Protein AF-A0A6V8NKE4-F1 (afdb_monomer_lite)

Sequence (80 aa):
MARTTKVIGFSLPPDIYNQVVDLAKDEGKSKSELFRDMVRVYQEYIEEQRWAKIYKWGAETARRLGIKSEEDLDKFLNEA

Structure (mmCIF, N/CA/C/O backbone):
data_AF-A0A6V8NKE4-F1
#
_entry.id   AF-A0A6V8NKE4-F1
#
loop_
_atom_site.group_PDB
_atom_site.id
_atom_site.type_symbol
_atom_site.label_atom_id
_atom_site.label_alt_id
_atom_site.label_comp_id
_atom_site.label_asym_id
_atom_site.label_entity_id
_atom_site.label_seq_id
_atom_site.pdbx_PDB_ins_code
_atom_site.Cartn_x
_atom_site.Cartn_y
_atom_site.Cartn_z
_atom_site.occupancy
_atom_site.B_iso_or_equiv
_atom_site.auth_seq_id
_atom_site.auth_comp_id
_atom_site.auth_asym_id
_atom_site.auth_atom_id
_atom_site.pdbx_PDB_model_num
ATOM 1 N N . MET A 1 1 ? 26.048 18.854 -5.522 1.00 60.19 1 MET A N 1
ATOM 2 C CA . MET A 1 1 ? 24.885 18.319 -4.778 1.00 60.19 1 MET A CA 1
ATOM 3 C C . MET A 1 1 ? 25.051 16.813 -4.649 1.00 60.19 1 MET A C 1
ATOM 5 O O . MET A 1 1 ? 25.345 16.174 -5.652 1.00 60.19 1 MET A O 1
ATOM 9 N N . ALA A 1 2 ? 24.950 16.257 -3.440 1.00 68.50 2 ALA A N 1
ATOM 10 C CA . ALA A 1 2 ? 25.014 14.809 -3.236 1.00 68.50 2 ALA A CA 1
ATOM 11 C C . ALA A 1 2 ? 23.738 14.140 -3.783 1.00 68.50 2 ALA A C 1
ATOM 13 O O . ALA A 1 2 ? 22.656 14.720 -3.695 1.00 68.50 2 ALA A O 1
ATOM 14 N N . ARG A 1 3 ? 23.850 12.935 -4.357 1.00 67.62 3 ARG A N 1
ATOM 15 C CA . ARG A 1 3 ? 22.672 12.139 -4.744 1.00 67.62 3 ARG A CA 1
ATOM 16 C C . ARG A 1 3 ? 21.823 11.844 -3.501 1.00 67.62 3 ARG A C 1
ATOM 18 O O . ARG A 1 3 ? 22.353 11.388 -2.495 1.00 67.62 3 ARG A O 1
ATOM 25 N N . THR A 1 4 ? 20.511 12.046 -3.599 1.00 86.31 4 THR A N 1
ATOM 26 C CA . THR A 1 4 ? 19.529 11.761 -2.533 1.00 86.31 4 THR A CA 1
ATOM 27 C C . THR A 1 4 ? 18.910 10.362 -2.636 1.00 86.31 4 THR A C 1
ATOM 29 O O . THR A 1 4 ? 18.018 10.023 -1.864 1.00 86.31 4 THR A O 1
ATOM 32 N N . THR A 1 5 ? 19.365 9.531 -3.579 1.00 86.69 5 THR A N 1
ATOM 33 C CA . THR A 1 5 ? 18.792 8.208 -3.860 1.00 86.69 5 THR A CA 1
ATOM 34 C C . THR A 1 5 ? 19.781 7.081 -3.571 1.00 86.69 5 THR A C 1
ATOM 36 O O . THR A 1 5 ? 20.986 7.213 -3.793 1.00 86.69 5 THR A O 1
ATOM 39 N N . LYS A 1 6 ? 19.256 5.947 -3.091 1.00 90.00 6 LYS A N 1
ATOM 40 C CA . LYS A 1 6 ? 19.986 4.679 -2.944 1.00 90.00 6 LYS A CA 1
ATOM 41 C C . LYS A 1 6 ? 19.435 3.657 -3.938 1.00 90.00 6 LYS A C 1
ATOM 43 O O . LYS A 1 6 ? 18.233 3.631 -4.189 1.00 90.00 6 LYS A O 1
ATOM 48 N N . VAL A 1 7 ? 20.315 2.838 -4.511 1.00 91.38 7 VAL A N 1
ATOM 49 C CA . VAL A 1 7 ? 19.936 1.784 -5.464 1.00 91.38 7 VAL A CA 1
ATOM 50 C C . VAL A 1 7 ? 19.465 0.551 -4.697 1.00 91.38 7 VAL A C 1
ATOM 52 O O . VAL A 1 7 ? 20.108 0.143 -3.733 1.00 91.38 7 VAL A O 1
ATOM 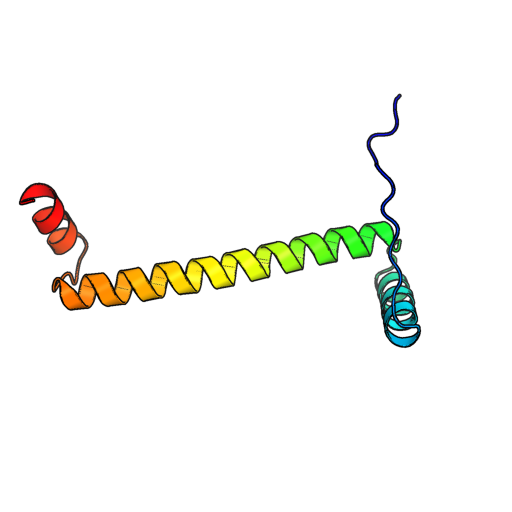55 N N . ILE A 1 8 ? 18.363 -0.042 -5.149 1.00 90.38 8 ILE A N 1
ATOM 56 C CA . ILE A 1 8 ? 17.845 -1.327 -4.674 1.00 90.38 8 ILE A CA 1
ATOM 57 C C . ILE A 1 8 ? 17.810 -2.264 -5.885 1.00 90.38 8 ILE A C 1
ATOM 59 O O . ILE A 1 8 ? 17.313 -1.873 -6.940 1.00 90.38 8 ILE A O 1
ATOM 63 N N . GLY A 1 9 ? 18.358 -3.472 -5.743 1.00 92.75 9 GLY A N 1
ATOM 64 C CA . GLY A 1 9 ? 18.323 -4.517 -6.768 1.00 92.75 9 GLY A CA 1
ATOM 65 C C . GLY A 1 9 ? 17.604 -5.757 -6.247 1.00 92.75 9 GLY A C 1
ATOM 66 O O . GLY A 1 9 ? 17.852 -6.181 -5.121 1.00 92.75 9 GLY A O 1
ATOM 67 N N . PHE A 1 10 ? 16.714 -6.322 -7.058 1.00 93.06 10 PHE A N 1
ATOM 68 C CA . PHE A 1 10 ? 16.015 -7.576 -6.785 1.00 93.06 10 PHE A CA 1
ATOM 69 C C . PHE A 1 10 ? 15.686 -8.276 -8.104 1.00 93.06 10 PHE A C 1
ATOM 71 O O . PHE A 1 10 ? 15.619 -7.640 -9.158 1.00 93.06 10 PHE A O 1
ATOM 78 N N . SER A 1 11 ? 15.491 -9.589 -8.038 1.00 95.50 11 SER A N 1
ATOM 79 C CA . SER A 1 11 ? 15.100 -10.398 -9.190 1.00 95.50 11 SER A CA 1
ATOM 80 C C . SER A 1 11 ? 13.582 -10.521 -9.264 1.00 95.50 11 SER A C 1
ATOM 82 O O . SER A 1 11 ? 12.912 -10.610 -8.236 1.00 95.50 11 SER A O 1
ATOM 84 N N . LEU A 1 12 ? 13.054 -10.568 -10.484 1.00 95.19 12 LEU A N 1
ATOM 85 C CA . LEU A 1 12 ? 11.650 -10.846 -10.767 1.00 95.19 12 LEU A CA 1
ATOM 86 C C . LEU A 1 12 ? 11.545 -12.064 -11.688 1.00 95.19 12 LEU A C 1
ATOM 88 O O . LEU A 1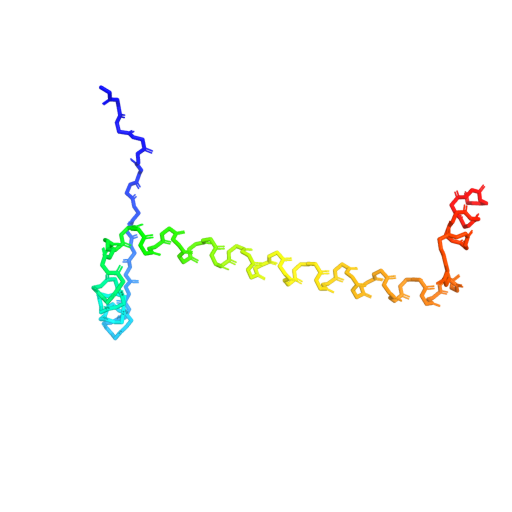 12 ? 12.407 -12.233 -12.557 1.00 95.19 12 LEU A O 1
ATOM 92 N N . PRO A 1 13 ? 10.491 -12.884 -11.545 1.00 98.19 13 PRO A N 1
ATOM 93 C CA . PRO A 1 13 ? 10.088 -13.807 -12.597 1.00 98.19 13 PRO A CA 1
ATOM 94 C C . PRO A 1 13 ? 9.937 -13.067 -13.944 1.00 98.19 13 PRO A C 1
ATOM 96 O O . PRO A 1 13 ? 9.484 -11.915 -13.946 1.00 98.19 13 PRO A O 1
ATOM 99 N N . PRO A 1 14 ? 10.327 -13.669 -15.086 1.00 97.81 14 PRO A N 1
ATOM 100 C CA . PRO A 1 14 ? 10.321 -12.979 -16.381 1.00 97.81 14 PRO A CA 1
ATOM 101 C C . PRO A 1 14 ? 8.956 -12.413 -16.789 1.00 97.81 14 PRO A C 1
ATOM 103 O O . PRO A 1 14 ? 8.874 -11.336 -17.373 1.00 97.81 14 PRO A O 1
ATOM 106 N N . ASP A 1 15 ? 7.880 -13.118 -16.454 1.00 98.19 15 ASP A N 1
ATOM 107 C CA . ASP A 1 15 ? 6.500 -12.702 -16.686 1.00 98.19 15 ASP A CA 1
ATOM 108 C C . ASP A 1 15 ? 6.146 -11.430 -15.904 1.00 98.19 15 ASP A C 1
ATOM 110 O O . ASP A 1 15 ? 5.618 -10.481 -16.481 1.00 98.19 15 ASP A O 1
ATOM 114 N N . ILE A 1 16 ? 6.513 -11.364 -14.622 1.00 97.25 16 ILE A N 1
ATOM 115 C CA . ILE A 1 16 ? 6.292 -10.180 -13.783 1.00 97.25 16 ILE A CA 1
ATOM 116 C C . ILE A 1 16 ? 7.153 -9.006 -14.250 1.00 97.25 16 ILE A C 1
ATOM 118 O O . ILE A 1 16 ? 6.692 -7.867 -14.270 1.00 97.25 16 ILE A O 1
ATOM 122 N N . TYR A 1 17 ? 8.397 -9.266 -14.662 1.00 97.19 17 TYR A N 1
ATOM 123 C CA . TYR A 1 17 ? 9.254 -8.228 -15.230 1.00 97.19 17 TYR A CA 1
ATOM 124 C C . TYR A 1 17 ? 8.599 -7.564 -16.448 1.00 97.19 17 TYR A C 1
ATOM 126 O O . TYR A 1 17 ? 8.555 -6.335 -16.516 1.00 97.19 17 TYR A O 1
ATOM 134 N N . ASN A 1 18 ? 8.060 -8.363 -17.374 1.00 97.94 18 ASN A N 1
ATOM 135 C CA . ASN A 1 18 ? 7.388 -7.842 -18.564 1.00 97.94 18 ASN A CA 1
ATOM 136 C C . ASN A 1 18 ? 6.155 -7.012 -18.192 1.00 97.94 18 ASN A C 1
ATOM 138 O O . ASN A 1 18 ? 6.029 -5.890 -18.670 1.00 97.94 18 ASN A O 1
ATOM 142 N N . GLN A 1 19 ? 5.330 -7.483 -17.249 1.00 97.31 19 GLN A N 1
ATOM 143 C CA . GLN A 1 19 ? 4.181 -6.716 -16.750 1.00 97.31 19 GLN A CA 1
ATOM 144 C C . GLN A 1 19 ? 4.591 -5.346 -16.188 1.00 97.31 19 GLN A C 1
ATOM 146 O O . GLN A 1 19 ? 3.947 -4.343 -16.480 1.00 97.31 19 GLN A O 1
ATOM 151 N N . VAL A 1 20 ? 5.682 -5.274 -15.416 1.00 96.69 20 VAL A N 1
ATOM 152 C CA . VAL A 1 20 ? 6.197 -4.002 -14.877 1.00 96.69 20 VAL A CA 1
ATOM 153 C C . VAL A 1 20 ? 6.691 -3.079 -15.992 1.00 96.69 20 VAL A C 1
ATOM 155 O O . VAL A 1 20 ? 6.497 -1.866 -15.919 1.00 96.69 20 VAL A O 1
ATOM 158 N N . VAL A 1 21 ? 7.361 -3.627 -17.009 1.00 97.00 21 VAL A N 1
ATOM 159 C CA . VAL A 1 21 ? 7.853 -2.844 -18.150 1.00 97.00 21 VAL A CA 1
ATOM 160 C C . VAL A 1 21 ? 6.698 -2.277 -18.969 1.00 97.00 21 VAL A C 1
ATOM 162 O O . VAL A 1 21 ? 6.733 -1.088 -19.290 1.00 97.00 21 VAL A O 1
ATOM 165 N N . ASP A 1 22 ? 5.694 -3.097 -19.267 1.00 98.12 22 ASP A N 1
ATOM 166 C CA . ASP A 1 22 ? 4.520 -2.695 -20.038 1.00 98.12 22 ASP A CA 1
ATOM 167 C C . ASP A 1 22 ? 3.699 -1.656 -19.268 1.00 98.12 22 ASP A C 1
ATOM 169 O O . ASP A 1 22 ? 3.436 -0.580 -19.796 1.00 98.12 22 ASP A O 1
ATOM 173 N N . LEU A 1 23 ? 3.434 -1.884 -17.977 1.00 97.81 23 LEU A N 1
ATOM 174 C CA . LEU A 1 23 ? 2.711 -0.929 -17.133 1.00 97.81 23 LEU A CA 1
ATOM 175 C C . LEU A 1 23 ? 3.432 0.422 -17.031 1.00 97.81 23 LEU A C 1
ATOM 177 O O . LEU A 1 23 ? 2.815 1.478 -17.151 1.00 97.81 23 LEU A O 1
ATOM 181 N N . ALA A 1 24 ? 4.756 0.411 -16.844 1.00 97.75 24 ALA A N 1
ATOM 182 C CA . ALA A 1 24 ? 5.535 1.646 -16.799 1.00 97.75 24 ALA A CA 1
ATOM 183 C C . ALA A 1 24 ? 5.451 2.411 -18.129 1.00 97.75 24 ALA A C 1
ATOM 185 O O . ALA A 1 24 ? 5.359 3.638 -18.132 1.00 97.75 24 ALA A O 1
ATOM 186 N N . LYS A 1 25 ? 5.468 1.692 -19.257 1.00 98.00 25 LYS A N 1
ATOM 187 C CA . LYS A 1 25 ? 5.338 2.280 -20.591 1.00 98.00 25 LYS A CA 1
ATOM 188 C C . LYS A 1 25 ? 3.948 2.877 -20.805 1.00 98.00 25 LYS A C 1
ATOM 190 O O . LYS A 1 25 ? 3.867 4.011 -21.273 1.00 98.00 25 LYS A O 1
ATOM 195 N N . ASP A 1 26 ? 2.900 2.147 -20.443 1.00 98.06 26 ASP A N 1
ATOM 196 C CA . ASP A 1 26 ? 1.508 2.571 -20.606 1.00 98.06 26 ASP A CA 1
ATOM 197 C C . ASP A 1 26 ? 1.189 3.813 -19.761 1.00 98.06 26 ASP A C 1
ATOM 199 O O . ASP A 1 26 ? 0.484 4.711 -20.218 1.00 98.06 26 ASP A O 1
ATOM 203 N N . GLU A 1 27 ? 1.782 3.928 -18.569 1.00 96.94 27 GLU A N 1
ATOM 204 C CA . GLU A 1 27 ? 1.653 5.114 -17.712 1.00 96.94 27 GLU A CA 1
ATOM 205 C C . GLU A 1 27 ? 2.646 6.243 -18.045 1.00 96.94 27 GLU A C 1
ATOM 207 O O . GLU A 1 27 ? 2.618 7.298 -17.407 1.00 96.94 27 GLU A O 1
ATOM 212 N N . GLY A 1 28 ? 3.547 6.049 -19.015 1.00 97.62 28 GLY A N 1
ATOM 213 C CA . GLY A 1 28 ? 4.580 7.032 -19.359 1.00 97.62 28 GLY A CA 1
ATOM 214 C C . GLY A 1 28 ? 5.588 7.297 -18.232 1.00 97.62 28 GLY A C 1
ATOM 215 O O . GLY A 1 28 ? 6.146 8.391 -18.144 1.00 97.62 28 GLY A O 1
ATOM 216 N N . LYS A 1 29 ? 5.822 6.310 -17.360 1.00 96.75 29 LYS A N 1
ATOM 217 C CA . LYS A 1 29 ? 6.678 6.396 -16.170 1.00 96.75 29 LYS A CA 1
ATOM 218 C C . LYS A 1 29 ? 7.979 5.621 -16.345 1.00 96.75 29 LYS A C 1
ATOM 220 O O . LYS A 1 29 ? 8.066 4.603 -17.031 1.00 96.75 29 LYS A O 1
ATOM 225 N N . SER A 1 30 ? 9.020 6.042 -15.635 1.00 96.06 30 SER A N 1
ATOM 226 C CA . SER A 1 30 ? 10.186 5.188 -15.414 1.00 96.06 30 SER A CA 1
ATOM 227 C C . SER A 1 30 ? 9.852 4.047 -14.443 1.00 96.06 30 SER A C 1
ATOM 229 O O . SER A 1 30 ? 9.021 4.184 -13.545 1.00 96.06 30 SER A O 1
ATOM 231 N N . LYS A 1 31 ? 10.581 2.928 -14.541 1.00 93.62 31 LYS A N 1
ATOM 232 C CA . LYS A 1 31 ? 10.456 1.795 -13.600 1.00 93.62 31 LYS A CA 1
ATOM 233 C C . LYS A 1 31 ? 10.599 2.220 -12.133 1.00 93.62 31 LYS A C 1
ATOM 235 O O . LYS A 1 31 ? 9.930 1.682 -11.261 1.00 93.62 31 LYS A O 1
ATOM 240 N N . SER A 1 32 ? 11.472 3.191 -11.853 1.00 93.38 32 SER A N 1
ATOM 241 C CA . SER A 1 32 ? 11.666 3.702 -10.494 1.00 93.38 32 SER A CA 1
ATOM 242 C C . SER A 1 32 ? 10.517 4.592 -10.016 1.00 93.38 32 SER A C 1
ATOM 244 O O . SER A 1 32 ? 10.291 4.654 -8.813 1.00 93.38 32 SER A O 1
ATOM 246 N N . GLU A 1 33 ? 9.822 5.298 -10.912 1.00 95.50 33 GLU A N 1
ATOM 247 C CA . GLU A 1 33 ? 8.602 6.047 -10.574 1.00 95.50 33 GLU A CA 1
ATOM 248 C C . GLU A 1 33 ? 7.460 5.094 -10.267 1.00 95.50 33 GLU A C 1
ATOM 250 O O . GLU A 1 33 ? 6.927 5.151 -9.163 1.00 95.50 33 GLU A O 1
ATOM 255 N N . LEU A 1 34 ? 7.195 4.148 -11.172 1.00 96.62 34 LEU A N 1
ATOM 256 C CA . LEU A 1 34 ? 6.192 3.110 -10.961 1.00 96.62 34 LEU A CA 1
ATOM 257 C C . LEU A 1 34 ? 6.431 2.365 -9.639 1.00 96.62 34 LEU A C 1
ATOM 259 O O . LEU A 1 34 ? 5.516 2.208 -8.841 1.00 96.62 34 LEU A O 1
ATOM 263 N N . PHE A 1 35 ? 7.678 1.980 -9.351 1.00 94.81 35 PHE A N 1
ATOM 264 C CA . PHE A 1 35 ? 8.009 1.309 -8.094 1.00 94.81 35 PHE A CA 1
ATOM 265 C C . PHE A 1 35 ? 7.682 2.156 -6.854 1.00 94.81 35 PHE A C 1
ATOM 267 O O . PHE A 1 35 ? 7.203 1.623 -5.858 1.00 94.81 35 PHE A O 1
ATOM 274 N N . ARG A 1 36 ? 7.914 3.476 -6.890 1.00 94.69 36 ARG A N 1
ATOM 275 C CA . ARG A 1 36 ? 7.551 4.356 -5.765 1.00 94.69 36 ARG A CA 1
ATOM 276 C C . ARG A 1 36 ? 6.040 4.433 -5.571 1.00 94.69 36 ARG A C 1
ATOM 278 O O . ARG A 1 36 ? 5.601 4.458 -4.425 1.00 94.69 36 ARG A O 1
ATOM 285 N N . ASP A 1 37 ? 5.271 4.437 -6.653 1.00 97.00 37 ASP A N 1
ATOM 286 C CA . ASP A 1 37 ? 3.809 4.443 -6.585 1.00 97.00 37 ASP A CA 1
ATOM 287 C C . ASP A 1 37 ? 3.283 3.114 -6.035 1.00 97.00 37 ASP A C 1
ATOM 289 O O . ASP A 1 37 ? 2.479 3.107 -5.107 1.00 97.00 37 ASP A O 1
ATOM 293 N N . MET A 1 38 ? 3.828 1.987 -6.501 1.00 96.12 38 MET A N 1
ATOM 294 C CA . MET A 1 38 ? 3.497 0.659 -5.974 1.00 96.12 38 MET A CA 1
ATOM 295 C C . MET A 1 38 ? 3.772 0.545 -4.469 1.00 96.12 38 MET A C 1
ATOM 297 O O . MET A 1 38 ? 2.974 -0.040 -3.740 1.00 96.12 38 MET A O 1
ATOM 301 N N . VAL A 1 39 ? 4.878 1.122 -3.981 1.00 96.56 39 VAL A N 1
ATOM 302 C CA . VAL A 1 39 ? 5.181 1.155 -2.540 1.00 96.56 39 VAL A CA 1
ATOM 303 C C . VAL A 1 39 ? 4.126 1.949 -1.767 1.00 96.56 39 VAL A C 1
ATOM 305 O O . VAL A 1 39 ? 3.722 1.501 -0.696 1.00 96.56 39 VAL A O 1
ATOM 308 N N . ARG A 1 40 ? 3.654 3.087 -2.294 1.00 97.50 40 ARG A N 1
ATOM 309 C CA . ARG A 1 40 ? 2.591 3.887 -1.654 1.00 97.50 40 ARG A CA 1
ATOM 310 C C . ARG A 1 40 ? 1.284 3.104 -1.572 1.00 97.50 40 ARG A C 1
ATOM 312 O O . ARG A 1 40 ? 0.738 2.973 -0.483 1.00 97.50 40 ARG A O 1
ATOM 319 N N . VAL A 1 41 ? 0.856 2.502 -2.683 1.00 97.75 41 VAL A N 1
ATOM 320 C CA . VAL A 1 41 ? -0.354 1.664 -2.736 1.00 97.75 41 VAL A CA 1
ATOM 321 C C . VAL A 1 41 ? -0.263 0.506 -1.739 1.00 97.75 41 VAL A C 1
ATOM 323 O O . VAL A 1 41 ? -1.213 0.218 -1.016 1.00 97.75 41 VAL A O 1
ATOM 326 N N . TYR A 1 42 ? 0.898 -0.148 -1.649 1.00 97.94 42 TYR A N 1
ATOM 327 C CA . TYR A 1 42 ? 1.087 -1.242 -0.698 1.00 97.94 42 TYR A CA 1
ATOM 328 C C . TYR A 1 42 ? 1.036 -0.768 0.763 1.00 97.94 42 TYR A C 1
ATOM 330 O O . TYR A 1 42 ? 0.483 -1.465 1.611 1.00 97.94 42 TYR A O 1
ATOM 338 N N . GLN A 1 43 ? 1.573 0.417 1.072 1.00 98.00 43 GLN A N 1
ATOM 339 C CA . GLN A 1 43 ? 1.467 1.013 2.407 1.00 98.00 43 GLN A CA 1
ATOM 340 C C . GLN A 1 43 ? 0.018 1.350 2.771 1.00 98.00 43 GLN A C 1
ATOM 342 O O . GLN A 1 43 ? -0.416 1.005 3.867 1.00 98.00 43 GLN A O 1
ATOM 347 N N . GLU A 1 44 ? -0.733 1.963 1.855 1.00 98.00 44 GLU A N 1
ATOM 348 C CA . GLU A 1 44 ? -2.157 2.269 2.044 1.00 98.00 44 GLU A CA 1
ATOM 349 C C . GLU A 1 44 ? -2.957 0.994 2.331 1.00 98.00 44 GLU A C 1
ATOM 351 O O . GLU A 1 44 ? -3.671 0.929 3.330 1.00 98.00 44 GLU A O 1
ATOM 356 N N . TYR A 1 45 ? -2.732 -0.065 1.548 1.00 98.06 45 TYR A N 1
ATOM 357 C CA . TYR A 1 45 ? -3.339 -1.373 1.790 1.00 98.06 45 TYR A CA 1
ATOM 358 C C . TYR A 1 45 ? -3.034 -1.913 3.198 1.00 98.06 45 TYR A C 1
ATOM 360 O O . TYR A 1 45 ? -3.932 -2.390 3.891 1.00 98.06 45 TYR A O 1
ATOM 368 N N . ILE A 1 46 ? -1.781 -1.837 3.663 1.00 98.00 46 ILE A N 1
ATOM 369 C CA . ILE A 1 46 ? -1.419 -2.297 5.015 1.00 98.00 46 ILE A CA 1
ATOM 370 C C . ILE A 1 46 ? -2.151 -1.486 6.091 1.00 98.00 46 ILE A C 1
ATOM 372 O O . ILE A 1 46 ? -2.653 -2.072 7.056 1.00 98.00 46 ILE A O 1
ATOM 376 N N . GLU A 1 47 ? -2.219 -0.164 5.940 1.00 97.62 47 GLU A N 1
ATOM 377 C CA . GLU A 1 47 ? -2.894 0.708 6.904 1.00 97.62 47 GLU A CA 1
ATOM 378 C C . GLU A 1 47 ? -4.406 0.462 6.936 1.00 97.62 47 GLU A C 1
ATOM 380 O O . GLU A 1 47 ? -4.982 0.389 8.020 1.00 97.62 47 GLU A O 1
ATOM 385 N N . GLU A 1 48 ? -5.049 0.219 5.793 1.00 97.75 48 GLU A N 1
ATOM 386 C CA . GLU A 1 48 ? -6.459 -0.187 5.743 1.00 97.75 48 GLU A CA 1
ATOM 387 C C . GLU A 1 48 ? -6.700 -1.497 6.500 1.00 97.75 48 GLU A C 1
ATOM 389 O O . GLU A 1 48 ? -7.604 -1.592 7.335 1.00 97.75 48 GLU A O 1
ATOM 394 N N . GLN A 1 49 ? -5.852 -2.506 6.274 1.00 97.62 49 GLN A N 1
ATOM 395 C CA . GLN A 1 49 ? -5.951 -3.789 6.976 1.00 97.62 49 GLN A CA 1
ATOM 396 C C . GLN A 1 49 ? -5.741 -3.629 8.484 1.00 97.62 49 GLN A C 1
ATOM 398 O O . GLN A 1 49 ? -6.375 -4.315 9.294 1.00 97.62 49 GLN A O 1
ATOM 403 N N . ARG A 1 50 ? -4.845 -2.726 8.888 1.00 97.62 50 ARG A N 1
ATOM 404 C CA . ARG A 1 50 ? -4.623 -2.393 10.294 1.00 97.62 50 ARG A CA 1
ATOM 405 C C . ARG A 1 50 ? -5.844 -1.702 10.891 1.00 97.62 50 ARG A C 1
ATOM 407 O O . ARG A 1 50 ? -6.296 -2.116 11.961 1.00 97.62 50 ARG A O 1
ATOM 414 N N . TRP A 1 51 ? -6.400 -0.706 10.206 1.00 97.88 51 TRP A N 1
ATOM 415 C CA . TRP A 1 51 ? -7.588 0.004 10.664 1.00 97.88 51 TRP A CA 1
ATOM 416 C C . TRP A 1 51 ? -8.788 -0.918 10.810 1.00 97.88 51 TRP A C 1
ATOM 418 O O . TRP A 1 51 ? -9.454 -0.880 11.843 1.00 97.88 51 TRP A O 1
ATOM 428 N N . ALA A 1 52 ? -9.011 -1.813 9.849 1.00 97.75 52 ALA A N 1
ATOM 429 C CA . ALA A 1 52 ? -10.081 -2.802 9.914 1.00 97.75 52 ALA A CA 1
ATOM 430 C C . ALA A 1 52 ? -9.982 -3.679 11.176 1.00 97.75 52 ALA A C 1
ATOM 432 O O . ALA A 1 52 ? -10.990 -3.952 11.832 1.00 97.75 52 ALA A O 1
ATOM 433 N N . LYS A 1 53 ? -8.763 -4.083 11.564 1.00 97.69 53 LYS A N 1
ATOM 434 C CA . LYS A 1 53 ? -8.527 -4.860 12.793 1.00 97.69 53 LYS A CA 1
ATOM 435 C C . LYS A 1 53 ? -8.830 -4.053 14.051 1.00 97.69 53 LYS A C 1
ATOM 437 O O . LYS A 1 53 ? -9.519 -4.562 14.933 1.00 97.69 53 LYS A O 1
ATOM 442 N N . ILE A 1 54 ? -8.336 -2.815 14.129 1.00 97.69 54 ILE A N 1
ATOM 443 C CA . ILE A 1 54 ? -8.576 -1.925 15.276 1.00 97.69 54 ILE A CA 1
ATOM 444 C C . ILE A 1 54 ? -10.074 -1.656 15.423 1.00 97.69 54 ILE A C 1
ATOM 446 O O . ILE A 1 54 ? -10.619 -1.800 16.515 1.00 97.69 54 ILE A O 1
ATOM 450 N N . TYR A 1 55 ? -10.748 -1.340 14.319 1.00 96.88 55 TYR A N 1
ATOM 451 C CA . TYR A 1 55 ? -12.180 -1.077 14.303 1.00 96.88 55 TYR A CA 1
ATOM 452 C C . TYR A 1 55 ? -12.984 -2.298 14.758 1.00 96.88 55 TYR A C 1
ATOM 454 O O . TYR A 1 55 ? -13.840 -2.183 15.633 1.00 96.88 55 TYR A O 1
ATOM 462 N N . LYS A 1 56 ? -12.670 -3.489 14.227 1.00 97.62 56 LYS A N 1
ATOM 463 C CA . LYS A 1 56 ? -13.321 -4.738 14.640 1.00 97.62 56 LYS A CA 1
ATOM 464 C C . LYS A 1 56 ? -13.162 -4.985 16.141 1.00 97.62 56 LYS A C 1
ATOM 466 O O . LYS A 1 56 ? -14.150 -5.263 16.819 1.00 97.62 56 LYS A O 1
ATOM 471 N N . TRP A 1 57 ? -11.941 -4.854 16.657 1.00 97.56 57 TRP A N 1
ATOM 472 C CA . TRP A 1 57 ? -11.653 -5.032 18.079 1.00 97.56 57 TRP A CA 1
ATOM 473 C C . TRP A 1 57 ? -12.383 -4.003 18.956 1.00 97.56 57 TRP A C 1
ATOM 475 O O . TRP A 1 57 ? -12.970 -4.366 19.978 1.00 97.56 57 TRP A O 1
ATOM 485 N N . GLY A 1 58 ? -12.416 -2.736 18.536 1.00 95.50 58 GLY A N 1
ATOM 486 C CA . GLY A 1 58 ? -13.167 -1.677 19.211 1.00 95.50 58 GLY A CA 1
ATOM 487 C C . GLY A 1 58 ? -14.668 -1.972 19.249 1.00 95.50 58 GL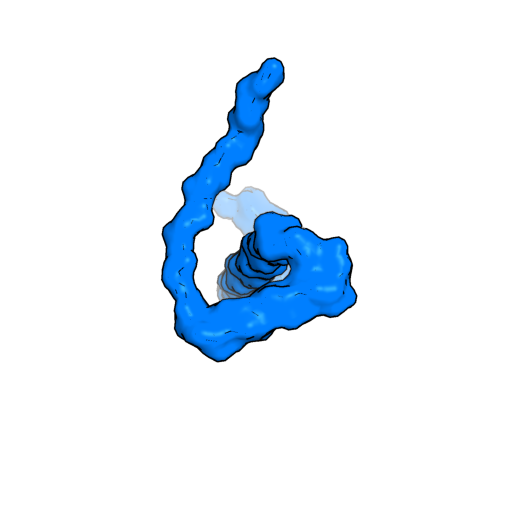Y A C 1
ATOM 488 O O . GLY A 1 58 ? -15.278 -1.922 20.313 1.00 95.50 58 GLY A O 1
ATOM 489 N N . ALA A 1 59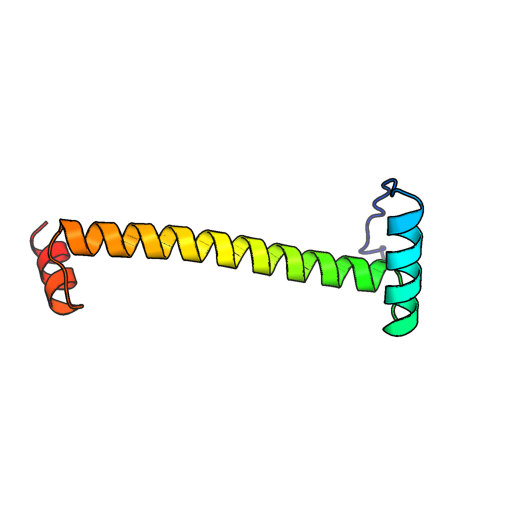 ? -15.252 -2.388 18.123 1.00 95.62 59 ALA A N 1
ATOM 490 C CA . ALA A 1 59 ? -16.670 -2.737 18.028 1.00 95.62 59 ALA A CA 1
ATOM 491 C C . ALA A 1 59 ? -17.047 -3.981 18.856 1.00 95.62 59 ALA A C 1
ATOM 493 O O . ALA A 1 59 ? -18.153 -4.071 19.390 1.00 95.62 59 ALA A O 1
ATOM 494 N N . GLU A 1 60 ? -16.162 -4.974 18.957 1.00 96.81 60 GLU A N 1
ATOM 495 C CA . GLU A 1 60 ? -16.329 -6.119 19.865 1.00 96.81 60 GLU A CA 1
ATOM 496 C C . GLU A 1 60 ? -16.251 -5.689 21.334 1.00 96.81 60 GLU A C 1
ATOM 498 O O . GLU A 1 60 ? -17.058 -6.129 22.155 1.00 96.81 60 GLU A O 1
ATOM 503 N N . THR A 1 61 ? -15.330 -4.782 21.657 1.00 95.38 61 THR A N 1
ATOM 504 C CA . THR A 1 61 ? -15.149 -4.255 23.013 1.00 95.38 61 THR A CA 1
ATOM 505 C C . THR A 1 61 ? -16.343 -3.414 23.457 1.00 95.38 61 THR A C 1
ATOM 507 O O . THR A 1 61 ? -16.879 -3.670 24.532 1.00 95.38 61 THR A O 1
ATOM 510 N N . ALA A 1 62 ? -16.824 -2.495 22.616 1.00 94.94 62 ALA A N 1
ATOM 511 C CA . ALA A 1 62 ? -18.011 -1.687 22.890 1.00 94.94 62 ALA A CA 1
ATOM 512 C C . ALA A 1 62 ? -19.247 -2.567 23.128 1.00 94.94 62 ALA A C 1
ATOM 514 O O . ALA A 1 62 ? -19.942 -2.398 24.126 1.00 94.94 62 ALA A O 1
ATOM 515 N N . ARG A 1 63 ? -19.460 -3.593 22.288 1.00 94.94 63 ARG A N 1
ATOM 516 C CA . ARG A 1 63 ? -20.544 -4.573 22.486 1.00 94.94 63 ARG A CA 1
ATOM 517 C C . ARG A 1 63 ? -20.426 -5.320 23.811 1.00 94.94 63 ARG A C 1
ATOM 519 O O . ARG A 1 63 ? -21.429 -5.478 24.497 1.0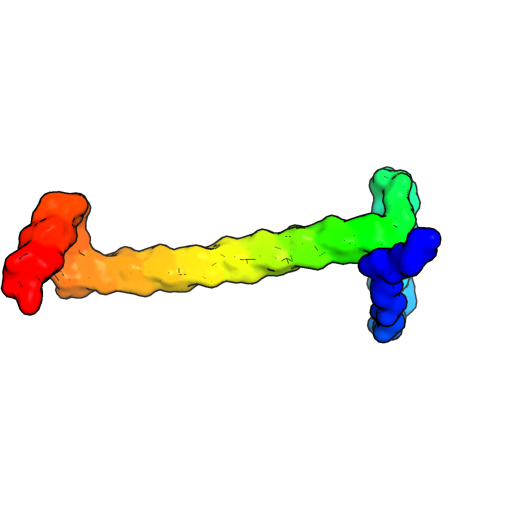0 94.94 63 ARG A O 1
ATOM 526 N N . ARG A 1 64 ? -19.221 -5.770 24.177 1.00 94.94 64 ARG A N 1
ATOM 527 C CA . ARG A 1 64 ? -18.968 -6.481 25.441 1.00 94.94 64 ARG A CA 1
ATOM 528 C C . ARG A 1 64 ? -19.203 -5.596 26.667 1.00 94.94 64 ARG A C 1
ATOM 530 O O . ARG A 1 64 ? -19.671 -6.101 27.680 1.00 94.94 64 ARG A O 1
ATOM 537 N N . LEU A 1 65 ? -18.871 -4.310 26.572 1.00 93.31 65 LEU A N 1
ATOM 538 C CA . LEU A 1 65 ? -19.025 -3.332 27.653 1.00 93.31 65 LEU A CA 1
ATOM 539 C C . LEU A 1 65 ? -20.388 -2.622 27.639 1.00 93.31 65 LEU A C 1
ATOM 541 O O . LEU A 1 65 ? -20.664 -1.824 28.525 1.00 93.31 65 LEU A O 1
ATOM 545 N N . GLY A 1 66 ? -21.247 -2.905 26.656 1.00 94.06 66 GLY A N 1
ATOM 546 C CA . GLY A 1 66 ? -22.561 -2.276 26.529 1.00 94.06 66 GLY A CA 1
ATOM 547 C C . GLY A 1 66 ? -22.531 -0.801 26.115 1.00 94.06 66 GLY A C 1
ATOM 548 O O . GLY A 1 66 ? -23.562 -0.146 26.215 1.00 94.06 66 GLY A O 1
ATOM 549 N N . ILE A 1 67 ? -21.393 -0.299 25.629 1.00 94.19 67 ILE A N 1
ATOM 550 C CA . ILE A 1 67 ? -21.201 1.093 25.200 1.00 94.19 67 ILE A CA 1
ATOM 551 C C . ILE A 1 67 ? -21.870 1.284 23.836 1.00 94.19 67 ILE A C 1
ATOM 553 O O . ILE A 1 67 ? -21.494 0.615 22.867 1.00 94.19 67 ILE A O 1
ATOM 557 N N . LYS A 1 68 ? -22.870 2.171 23.753 1.00 92.56 68 LYS A N 1
ATOM 558 C CA . LYS A 1 68 ? -23.643 2.414 22.518 1.00 92.56 68 LYS A CA 1
ATOM 559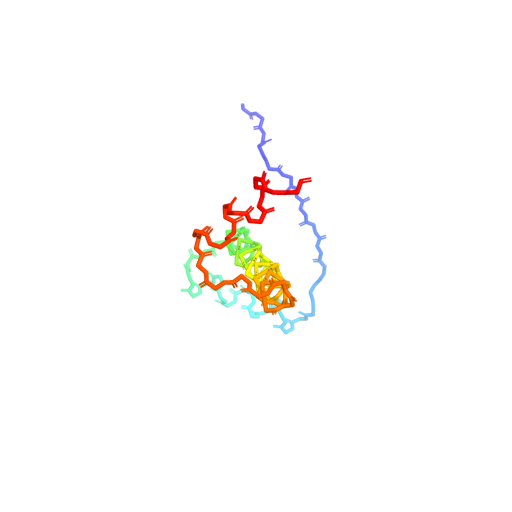 C C . LYS A 1 68 ? -23.557 3.846 22.006 1.00 92.56 68 LYS A C 1
ATOM 561 O O . LYS A 1 68 ? -23.899 4.074 20.847 1.00 92.56 68 LYS A O 1
ATOM 566 N N . SER A 1 69 ? -23.108 4.780 22.835 1.00 93.31 69 SER A N 1
ATOM 567 C CA . SER A 1 69 ? -22.904 6.176 22.460 1.00 93.31 69 SER A CA 1
ATOM 568 C C . SER A 1 69 ? -21.615 6.734 23.055 1.00 93.31 69 SER A C 1
ATOM 570 O O . SER A 1 69 ? -20.951 6.083 23.867 1.00 93.31 69 SER A O 1
ATOM 572 N N . GLU A 1 70 ? -21.262 7.945 22.633 1.00 90.06 70 GLU A N 1
ATOM 573 C CA . GLU A 1 70 ? -20.143 8.686 23.215 1.00 90.06 70 GLU A CA 1
ATOM 574 C C . GLU A 1 70 ? -20.405 8.999 24.695 1.00 90.06 70 GLU A C 1
ATOM 576 O O . GLU A 1 70 ? -19.507 8.842 25.512 1.00 90.06 70 GLU A O 1
ATOM 581 N N . GLU A 1 71 ? -21.648 9.297 25.088 1.00 93.31 71 GLU A N 1
ATOM 582 C CA . GLU A 1 71 ? -21.990 9.525 26.497 1.00 93.31 71 GLU A CA 1
ATOM 583 C C . GLU A 1 71 ? -21.824 8.266 27.363 1.00 93.31 71 GLU A C 1
ATOM 585 O O . GLU A 1 71 ? -21.432 8.369 28.525 1.00 93.31 71 GLU A O 1
ATOM 590 N N . ASP A 1 72 ? -22.122 7.074 26.829 1.00 90.25 72 ASP A N 1
ATOM 591 C CA . ASP A 1 72 ? -21.875 5.809 27.538 1.00 90.25 72 ASP A CA 1
ATOM 592 C C . ASP A 1 72 ? -20.372 5.557 27.714 1.00 90.25 72 ASP A C 1
ATOM 594 O O . ASP A 1 72 ? -19.939 5.058 28.755 1.00 90.25 72 ASP A O 1
ATOM 598 N N . LEU A 1 73 ? -19.573 5.913 26.702 1.00 90.62 73 LEU A N 1
ATOM 599 C CA . LEU A 1 73 ? -18.118 5.818 26.757 1.00 90.62 73 LEU A CA 1
ATOM 600 C C . LEU A 1 73 ? -17.549 6.784 27.801 1.00 90.62 73 LEU A C 1
ATOM 602 O O . LEU A 1 73 ? -16.720 6.376 28.611 1.00 90.62 73 LEU A O 1
ATOM 606 N N . ASP A 1 74 ? -18.018 8.030 27.819 1.00 92.50 74 ASP A N 1
ATOM 607 C CA . ASP A 1 74 ? -17.575 9.044 28.774 1.00 92.50 74 ASP A CA 1
ATOM 608 C C . ASP A 1 74 ? -17.922 8.656 30.212 1.00 92.50 74 ASP A C 1
ATOM 610 O O . ASP A 1 74 ? -17.095 8.819 31.109 1.00 92.50 74 ASP A O 1
ATOM 614 N N . LYS A 1 75 ? -19.113 8.096 30.456 1.00 91.56 75 LYS A N 1
ATOM 615 C CA . LYS A 1 75 ? -19.458 7.549 31.779 1.00 91.56 75 LYS A CA 1
ATOM 616 C C . LYS A 1 75 ? -18.515 6.418 32.164 1.00 91.56 75 LYS A C 1
ATOM 618 O O . LYS A 1 75 ? -17.944 6.458 33.246 1.00 91.56 75 LYS A O 1
ATOM 623 N N . PHE A 1 76 ? -18.288 5.462 31.262 1.00 89.94 76 PHE A N 1
ATOM 624 C CA . PHE A 1 76 ? -17.369 4.352 31.508 1.00 89.94 76 PHE A CA 1
ATOM 625 C C . PHE A 1 76 ? -15.942 4.828 31.832 1.00 89.94 76 PHE A C 1
ATOM 627 O O . PHE A 1 76 ? -15.307 4.272 32.720 1.00 89.94 76 PHE A O 1
ATOM 634 N N . LEU A 1 77 ? -15.437 5.855 31.140 1.00 89.50 77 LEU A N 1
ATOM 635 C CA . LEU A 1 77 ? -14.094 6.403 31.362 1.00 89.50 77 LEU A CA 1
ATOM 636 C C . LEU A 1 77 ? -13.969 7.223 32.652 1.00 89.50 77 LEU A C 1
ATOM 638 O O . LEU A 1 77 ? -12.889 7.255 33.229 1.00 89.50 77 LEU A O 1
ATOM 642 N N . ASN A 1 78 ? -15.037 7.899 33.082 1.00 88.69 78 ASN A N 1
ATOM 643 C CA . ASN A 1 78 ? -15.037 8.714 34.301 1.00 88.69 78 ASN A CA 1
ATOM 644 C C . ASN A 1 78 ? -15.408 7.918 35.568 1.00 88.69 78 ASN A C 1
ATOM 646 O O . ASN A 1 78 ? -15.147 8.389 36.674 1.00 88.69 78 ASN A O 1
ATOM 650 N N . GLU A 1 79 ? -16.038 6.748 35.424 1.00 75.38 79 GLU A N 1
ATOM 651 C CA . GLU A 1 79 ? -16.390 5.838 36.527 1.00 75.38 79 GLU A CA 1
ATOM 652 C C . GLU A 1 79 ? -15.325 4.750 36.797 1.00 75.38 79 GLU A C 1
ATOM 654 O O . GLU A 1 79 ? -15.403 4.082 37.832 1.00 75.38 79 GLU A O 1
ATOM 659 N N . ALA A 1 80 ? -14.352 4.564 35.893 1.00 57.59 80 ALA A N 1
ATOM 660 C CA . ALA A 1 80 ? -13.229 3.620 36.014 1.00 57.59 80 ALA A CA 1
ATOM 661 C C . ALA A 1 80 ? -11.982 4.252 36.655 1.00 57.59 80 ALA A C 1
ATOM 663 O O . ALA A 1 80 ? -11.267 3.511 37.371 1.00 57.59 80 ALA A O 1
#

Foldseek 3Di:
DDDPDDDDDDDDDPVVVVVLVVVCVVVVHDSVVVVVVVVVVVVVVVVVVVVVVVVVVVVVVCVVQVNDDPVSVVCVVVVD

Secondary structure (DSSP, 8-state):
-------------HHHHHHHHHHHHHTT--HHHHHHHHHHHHHHHHHHHHHHHHHHHHHHHHHHHT--SHHHHHHHHHH-

InterPro domains:
  IPR002145 Ribbon-helix-helix protein, CopG [PF01402] (6-42)
  IPR013321 Arc-type ribbon-helix-helix [G3DSA:1.10.1220.10] (2-76)

Organism: NCBI:txid2754717

Radius of gyration: 22.81 Å; chains: 1; bounding box: 49×32×57 Å

pLDDT: mean 93.43, std 7.85, range [57.59, 98.19]